Protein AF-A0AAV6CSC5-F1 (afdb_monomer_lite)

Secondary structure (DSSP, 8-state):
-----------------TTSS--TTTTS-SSSPPPTT-EEEE---TT-SSEEEESSHHHHHHHHHHHHTT--HHHHGGGEEEEEPTT-EEEEP---TTSSEEEEEE-SSTTTT-EEEEEGGGEE-

Sequence (125 aa):
MHWLVLLALLIVPMPARAEDAPPRYAQAAVDGRASAGSTATLVPFGSMTAIIVWRSAVAMDEGFALAKSSASTITVLPLVSCVAESGAKVVIGETGSFDNHYLVTVTTGPHAGCQGVVPIPNVRP

Structure (mmCIF, N/CA/C/O backbone):
data_AF-A0AAV6CSC5-F1
#
_entry.id   AF-A0AAV6CSC5-F1
#
loop_
_atom_site.group_PDB
_atom_site.id
_atom_site.type_symbol
_atom_site.label_atom_id
_atom_site.label_alt_id
_atom_site.label_comp_id
_atom_site.label_asym_id
_atom_site.label_entity_id
_atom_site.label_seq_id
_atom_site.pdbx_PDB_ins_code
_atom_site.Cartn_x
_atom_site.Cartn_y
_atom_site.Cartn_z
_atom_site.occupancy
_atom_site.B_iso_or_equiv
_atom_site.auth_seq_id
_atom_site.auth_comp_id
_atom_site.auth_asym_id
_atom_site.auth_atom_id
_atom_site.pdbx_PDB_model_num
ATOM 1 N N . MET A 1 1 ? -57.824 62.982 -35.215 1.00 38.97 1 MET A N 1
ATOM 2 C CA . MET A 1 1 ? -57.780 61.595 -35.720 1.00 38.97 1 MET A CA 1
ATOM 3 C C . MET A 1 1 ? -56.630 60.893 -35.033 1.00 38.97 1 MET A C 1
ATOM 5 O O . MET A 1 1 ? -55.522 61.333 -35.266 1.00 38.97 1 MET A O 1
ATOM 9 N N . HIS A 1 2 ? -56.947 59.878 -34.216 1.00 43.47 2 HIS A N 1
ATOM 10 C CA . HIS A 1 2 ? -56.188 58.624 -34.035 1.00 43.47 2 HIS A CA 1
ATOM 11 C C . HIS A 1 2 ? -54.768 58.791 -33.440 1.00 43.47 2 HIS A C 1
ATOM 13 O O . HIS A 1 2 ? -54.016 59.658 -33.833 1.00 43.47 2 HIS A O 1
ATOM 19 N N . TRP A 1 3 ? -54.253 58.010 -32.508 1.00 43.16 3 TRP A N 1
ATO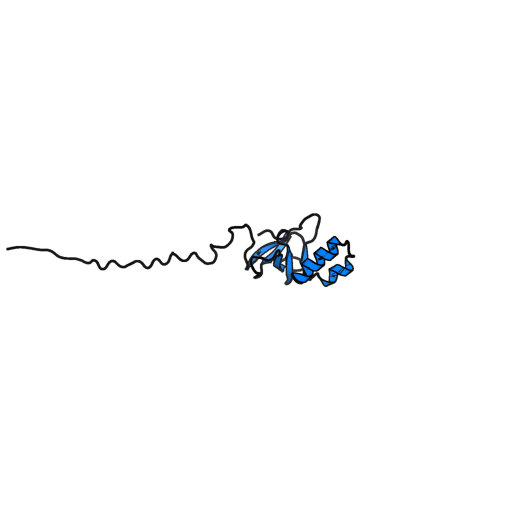M 20 C CA . TRP A 1 3 ? -54.643 56.777 -31.852 1.00 43.16 3 TRP A CA 1
ATOM 21 C C . TRP A 1 3 ? -53.635 56.628 -30.696 1.00 43.16 3 TRP A C 1
ATOM 23 O O . TRP A 1 3 ? -52.519 57.145 -30.763 1.00 43.16 3 TRP A O 1
ATOM 33 N N . LEU A 1 4 ? -54.032 55.889 -29.665 1.00 49.41 4 LEU A N 1
ATOM 34 C CA . LEU A 1 4 ? -53.165 55.098 -28.792 1.00 49.41 4 LEU A CA 1
ATOM 35 C C . LEU A 1 4 ? -51.989 54.453 -29.579 1.00 49.41 4 LEU A C 1
ATOM 37 O O . LEU A 1 4 ? -52.107 54.192 -30.768 1.00 49.41 4 LEU A O 1
ATOM 41 N N . VAL A 1 5 ? -50.842 54.124 -28.996 1.00 52.44 5 VAL A N 1
ATOM 42 C CA . VAL A 1 5 ? -50.673 52.953 -28.126 1.00 52.44 5 VAL A CA 1
ATOM 43 C C . VAL A 1 5 ? -49.245 52.983 -27.572 1.00 52.44 5 VAL A C 1
ATOM 45 O O . VAL A 1 5 ? -48.283 53.266 -28.282 1.00 52.44 5 VAL A O 1
ATOM 48 N N . LEU A 1 6 ? -49.150 52.662 -26.285 1.00 52.72 6 LEU A N 1
ATOM 49 C CA . LEU A 1 6 ? -47.939 52.366 -25.540 1.00 52.72 6 LEU A CA 1
ATOM 50 C C . LEU A 1 6 ? -47.068 51.318 -26.257 1.00 52.72 6 LEU A C 1
ATOM 52 O O . LEU A 1 6 ? -47.553 50.220 -26.516 1.00 52.72 6 LEU A O 1
ATOM 56 N N . LEU A 1 7 ? -45.772 51.577 -26.462 1.00 49.94 7 LEU A N 1
ATOM 57 C CA . LEU A 1 7 ? -44.804 50.482 -26.584 1.00 49.94 7 LEU A CA 1
ATOM 58 C C . LEU A 1 7 ? -44.066 50.327 -25.258 1.00 49.94 7 LEU A C 1
ATOM 60 O O . LEU A 1 7 ? -43.127 51.051 -24.931 1.00 49.94 7 LEU A O 1
ATOM 64 N N . ALA A 1 8 ? -44.590 49.392 -24.475 1.00 50.84 8 ALA A N 1
ATOM 65 C CA . ALA A 1 8 ? -43.996 48.879 -23.264 1.00 50.84 8 ALA A CA 1
ATOM 66 C C . ALA A 1 8 ? -42.730 48.063 -23.574 1.00 50.84 8 ALA A C 1
ATOM 68 O O . ALA A 1 8 ? -42.674 47.321 -24.552 1.00 50.84 8 ALA A O 1
ATOM 69 N N . LEU A 1 9 ? -41.747 48.229 -22.689 1.00 54.78 9 LEU A N 1
ATOM 70 C CA . LEU A 1 9 ? -40.714 47.280 -22.271 1.00 54.78 9 LEU A CA 1
ATOM 71 C C . LEU A 1 9 ? -40.480 46.036 -23.148 1.00 54.78 9 LEU A C 1
ATOM 73 O O . LEU A 1 9 ? -41.174 45.032 -23.017 1.00 54.78 9 LEU A O 1
ATOM 77 N N . LEU A 1 10 ? -39.356 46.035 -23.866 1.00 51.72 10 LEU A N 1
ATOM 78 C CA . LEU A 1 10 ? -38.590 44.818 -24.154 1.00 51.72 10 LEU A CA 1
ATOM 79 C C . LEU A 1 10 ? -37.102 45.069 -23.867 1.00 51.72 10 LEU A C 1
ATOM 81 O O . LEU A 1 10 ? -36.247 44.948 -24.736 1.00 51.72 10 LEU A O 1
ATOM 85 N N . ILE A 1 11 ? -36.786 45.420 -22.618 1.00 55.56 11 ILE A N 1
ATOM 86 C CA . ILE A 1 11 ? -35.479 45.078 -22.046 1.00 55.56 11 ILE A CA 1
ATOM 87 C C . ILE A 1 11 ? -35.684 43.693 -21.442 1.00 55.56 11 ILE A C 1
ATOM 89 O O . ILE A 1 11 ? -36.094 43.561 -20.292 1.00 55.56 11 ILE A O 1
ATOM 93 N N . VAL A 1 12 ? -35.511 42.654 -22.257 1.00 50.59 12 VAL A N 1
ATOM 94 C CA . VAL A 1 12 ? -35.461 41.284 -21.743 1.00 50.59 12 VAL A CA 1
ATOM 95 C C . VAL A 1 12 ? -34.162 41.179 -20.942 1.00 50.59 12 VAL A C 1
ATOM 97 O O . VAL A 1 12 ? -33.093 41.376 -21.527 1.00 50.59 12 VAL A O 1
ATOM 100 N N . PRO A 1 13 ? -34.198 40.902 -19.628 1.00 50.00 13 PRO A N 1
ATOM 101 C CA . PRO A 1 13 ? -32.982 40.569 -18.916 1.00 50.00 13 PRO A CA 1
ATOM 102 C C . PRO A 1 13 ? -32.528 39.218 -19.466 1.00 50.00 13 PRO A C 1
ATOM 104 O O . PRO A 1 13 ? -33.239 38.223 -19.335 1.00 50.00 13 PRO A O 1
ATOM 107 N N . MET A 1 14 ? -31.368 39.177 -20.122 1.00 51.62 14 MET A N 1
ATOM 108 C CA . MET A 1 14 ? -30.688 37.907 -20.354 1.00 51.62 14 MET A CA 1
ATOM 109 C C . MET A 1 14 ? -30.441 37.278 -18.977 1.00 51.62 14 MET A C 1
ATOM 111 O O . MET A 1 14 ? -29.724 37.881 -18.173 1.00 51.62 14 MET A O 1
ATOM 115 N N . PRO A 1 15 ? -31.007 36.101 -18.660 1.00 49.16 15 PRO A N 1
ATOM 116 C CA . PRO A 1 15 ? -30.557 35.379 -17.491 1.00 49.16 15 PRO A CA 1
ATOM 117 C C . PRO A 1 15 ? -29.142 34.898 -17.810 1.00 49.16 15 PRO A C 1
ATOM 119 O O . PRO A 1 15 ? -28.942 34.062 -18.691 1.00 49.16 15 PRO A O 1
ATOM 122 N N . ALA A 1 16 ? -28.148 35.442 -17.109 1.00 52.88 16 ALA A N 1
ATOM 123 C CA . ALA A 1 16 ? -26.876 34.759 -16.970 1.00 52.88 16 ALA A CA 1
ATOM 124 C C . ALA A 1 16 ? -27.195 33.383 -16.369 1.00 52.88 16 ALA A C 1
ATOM 126 O O . ALA A 1 16 ? -27.579 33.291 -15.202 1.00 52.88 16 ALA A O 1
ATOM 127 N N . ARG A 1 17 ? -27.129 32.321 -17.181 1.00 49.22 17 ARG A N 1
ATOM 128 C CA . ARG A 1 17 ? -27.246 30.955 -16.674 1.00 49.22 17 ARG A CA 1
ATOM 129 C C . ARG A 1 17 ? -26.030 30.689 -15.801 1.00 49.22 17 ARG A C 1
ATOM 131 O O . ARG A 1 17 ? -24.946 30.403 -16.290 1.00 49.22 17 ARG A O 1
ATOM 138 N N . ALA A 1 18 ? -26.232 30.795 -14.497 1.00 50.22 18 ALA A N 1
ATOM 139 C CA . ALA A 1 18 ? -25.277 30.428 -13.463 1.00 50.22 18 ALA A CA 1
ATOM 140 C C . ALA A 1 18 ? -25.155 28.893 -13.285 1.00 50.22 18 ALA A C 1
ATOM 142 O O . ALA A 1 18 ? -24.801 28.436 -12.205 1.00 50.22 18 ALA A O 1
ATOM 143 N N . GLU A 1 19 ? -25.451 28.093 -14.319 1.00 48.66 19 GLU A N 1
ATOM 144 C CA . GLU A 1 19 ? -25.654 26.636 -14.211 1.00 48.66 19 GLU A CA 1
ATOM 145 C C . GLU A 1 19 ? -24.961 25.789 -15.299 1.00 48.66 19 GLU A C 1
ATOM 147 O O . GLU A 1 19 ? -25.232 24.600 -15.385 1.00 48.66 19 GLU A O 1
ATOM 152 N N . ASP A 1 20 ? -24.037 26.334 -16.099 1.00 49.97 20 ASP A N 1
ATOM 153 C CA . ASP A 1 20 ? -23.296 25.527 -17.100 1.00 49.97 20 ASP A CA 1
ATOM 154 C C . ASP A 1 20 ? -21.849 25.191 -16.698 1.00 49.97 20 ASP A C 1
ATOM 156 O O . ASP A 1 20 ? -21.064 24.687 -17.501 1.00 49.97 20 ASP A O 1
ATOM 160 N N . ALA A 1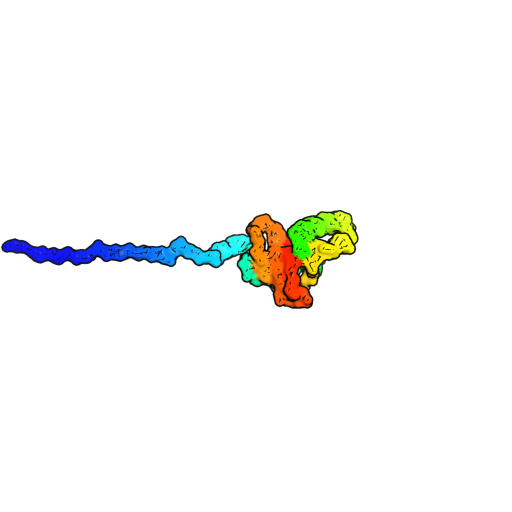 21 ? -21.480 25.416 -15.437 1.00 58.84 21 ALA A N 1
ATOM 161 C CA . ALA A 1 21 ? -20.301 24.774 -14.870 1.00 58.84 21 ALA A CA 1
ATOM 162 C C . ALA A 1 21 ? -20.775 23.615 -13.984 1.00 58.84 21 ALA A C 1
ATOM 164 O O . ALA A 1 21 ? -21.330 23.883 -12.913 1.00 58.84 21 ALA A O 1
ATOM 165 N N . PRO A 1 22 ? -20.577 22.338 -14.377 1.00 46.62 22 PRO A N 1
ATOM 166 C CA . PRO A 1 22 ? -20.811 21.242 -13.452 1.00 46.62 22 PRO A CA 1
ATOM 167 C C . PRO A 1 22 ? -19.971 21.497 -12.193 1.00 46.62 22 PRO A C 1
ATOM 169 O O . PRO A 1 22 ? -18.819 21.941 -12.300 1.00 46.62 22 PRO A O 1
ATOM 172 N N . PRO A 1 23 ? -20.508 21.256 -10.986 1.00 52.25 23 PRO A N 1
ATOM 173 C CA . PRO A 1 23 ? -19.695 21.381 -9.793 1.00 52.25 23 PRO A CA 1
ATOM 174 C C . PRO A 1 23 ? -18.494 20.437 -9.919 1.00 52.25 23 PRO A C 1
ATOM 176 O O . PRO A 1 23 ? -18.649 19.288 -10.325 1.00 52.25 23 PRO A O 1
ATOM 179 N N . ARG A 1 24 ? -17.292 20.902 -9.559 1.00 51.06 24 ARG A N 1
ATOM 180 C CA . ARG A 1 24 ? -16.025 20.151 -9.709 1.00 51.06 24 ARG A CA 1
ATOM 181 C C . ARG A 1 24 ? -16.018 18.752 -9.070 1.00 51.06 24 ARG A C 1
ATOM 183 O O . ARG A 1 24 ? -15.162 17.946 -9.408 1.00 51.06 24 ARG A O 1
ATOM 190 N N . TYR A 1 25 ? -16.961 18.456 -8.177 1.00 51.66 25 TYR A N 1
ATOM 191 C CA . TYR A 1 25 ? -17.140 17.133 -7.575 1.00 51.66 25 TYR A CA 1
ATOM 192 C C . TYR A 1 25 ? -18.015 16.176 -8.408 1.00 51.66 25 TYR A C 1
ATOM 194 O O . TYR A 1 25 ? 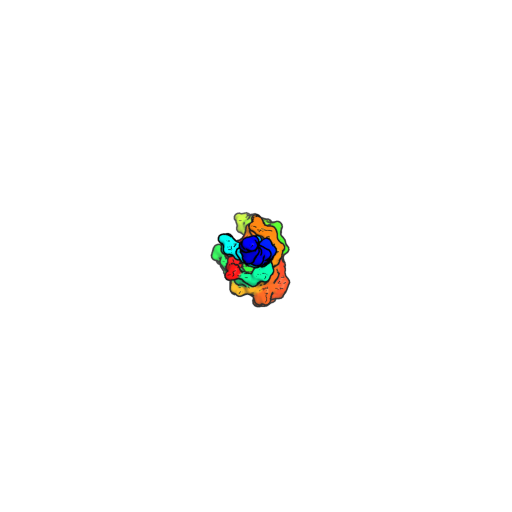-17.954 14.973 -8.195 1.00 51.66 25 TYR A O 1
ATOM 202 N N . ALA A 1 26 ? -18.817 16.667 -9.359 1.00 44.19 26 ALA A N 1
ATOM 203 C CA . ALA A 1 26 ? -19.738 15.856 -10.168 1.00 44.19 26 ALA A CA 1
ATOM 204 C C . ALA A 1 26 ? -19.082 15.189 -11.391 1.00 44.19 26 ALA A C 1
ATOM 206 O O . ALA A 1 26 ? -19.744 14.470 -12.130 1.00 44.19 26 ALA A O 1
ATOM 207 N N . GLN A 1 27 ? -17.780 15.392 -11.598 1.00 47.78 27 GLN A N 1
ATOM 208 C CA . GLN A 1 27 ? -16.981 14.609 -12.550 1.00 47.78 27 GLN A CA 1
ATOM 209 C C . GLN A 1 27 ? -16.210 13.468 -11.863 1.00 47.78 27 GLN A C 1
ATOM 211 O O . GLN A 1 27 ? -15.457 12.747 -12.516 1.00 47.78 27 GLN A O 1
ATOM 216 N N . ALA A 1 28 ? -16.398 13.284 -10.551 1.00 49.78 28 ALA A N 1
ATOM 217 C CA . ALA A 1 28 ? -15.898 12.124 -9.833 1.00 49.78 28 ALA A CA 1
ATOM 218 C C . ALA A 1 28 ? -16.748 10.888 -10.182 1.00 49.78 28 ALA A C 1
ATOM 220 O O . ALA A 1 28 ? -17.970 10.931 -10.087 1.00 49.78 28 ALA A O 1
ATOM 221 N N . ALA A 1 29 ? -16.084 9.781 -10.523 1.00 50.66 29 ALA A N 1
ATOM 222 C CA . ALA A 1 29 ? -16.638 8.423 -10.621 1.00 50.66 29 ALA A CA 1
ATOM 223 C C . ALA A 1 29 ? -17.321 7.979 -11.932 1.00 50.66 29 ALA A C 1
ATOM 225 O O . ALA A 1 29 ? -18.358 7.322 -11.889 1.00 50.66 29 ALA A O 1
ATOM 226 N N . VAL A 1 30 ? -16.694 8.194 -13.095 1.00 46.97 30 VAL A N 1
ATOM 227 C CA . VAL A 1 30 ? -17.125 7.477 -14.318 1.00 46.97 30 VAL A CA 1
ATOM 228 C C . VAL A 1 30 ? -16.567 6.036 -14.393 1.00 46.97 30 VAL A C 1
ATOM 230 O O . VAL A 1 30 ? -17.202 5.186 -15.003 1.00 46.97 30 VAL A O 1
ATOM 233 N N . ASP A 1 31 ? -15.487 5.694 -13.668 1.00 57.16 31 ASP A N 1
ATOM 234 C CA . ASP A 1 31 ? -14.786 4.397 -13.845 1.00 57.16 31 ASP A CA 1
ATOM 235 C C . ASP A 1 31 ? -14.668 3.504 -12.587 1.00 57.16 31 ASP A C 1
ATOM 237 O O . ASP A 1 31 ? -13.857 2.580 -12.544 1.00 57.16 31 ASP A O 1
ATOM 241 N N . GLY A 1 32 ? -15.418 3.769 -11.508 1.00 62.88 32 GLY A N 1
ATOM 242 C CA . GLY A 1 32 ? -15.299 2.994 -10.252 1.00 62.88 32 GLY A CA 1
ATOM 243 C C . GLY A 1 32 ? -13.966 3.183 -9.500 1.00 62.88 32 GLY A C 1
ATOM 244 O O . GLY A 1 32 ? -13.677 2.471 -8.537 1.00 62.88 32 GLY A O 1
ATOM 245 N N . ARG A 1 33 ? -13.154 4.157 -9.929 1.00 75.88 33 ARG A N 1
ATOM 246 C CA . ARG A 1 33 ? -11.910 4.607 -9.286 1.00 75.88 33 ARG A CA 1
ATOM 247 C C . ARG A 1 33 ? -12.227 5.427 -8.030 1.00 75.88 33 ARG A C 1
ATOM 249 O O . ARG A 1 33 ? -13.121 6.273 -8.052 1.00 75.88 33 ARG A O 1
ATOM 256 N N . ALA A 1 34 ? -11.468 5.216 -6.954 1.00 82.12 34 ALA A N 1
ATOM 257 C CA . ALA A 1 34 ? -11.550 6.071 -5.772 1.00 82.12 34 ALA A CA 1
ATOM 258 C C . ALA A 1 34 ? -11.029 7.482 -6.100 1.00 82.12 34 ALA A C 1
ATOM 260 O O . ALA A 1 34 ? -10.090 7.638 -6.884 1.00 82.12 34 ALA A O 1
ATOM 261 N N . SER A 1 35 ? -11.658 8.504 -5.521 1.00 83.00 35 SER A N 1
ATOM 262 C CA . SER A 1 35 ? -11.341 9.909 -5.803 1.00 83.00 35 SER A CA 1
ATOM 263 C C . SER A 1 35 ? -10.299 10.432 -4.818 1.00 83.00 35 SER A C 1
ATOM 265 O O . SER A 1 35 ? -10.312 10.055 -3.650 1.00 83.00 35 SER A O 1
ATOM 267 N N . ALA A 1 36 ? -9.411 11.329 -5.249 1.00 86.62 36 ALA A N 1
ATOM 268 C CA . ALA A 1 36 ? -8.505 11.997 -4.316 1.00 86.62 36 ALA A CA 1
ATOM 269 C C . ALA A 1 36 ? -9.302 12.727 -3.217 1.00 86.62 36 ALA A C 1
ATOM 271 O O . ALA A 1 36 ? -10.349 13.321 -3.478 1.00 86.62 36 ALA A O 1
ATOM 272 N N . GLY A 1 37 ? -8.825 12.637 -1.978 1.00 87.81 37 GLY A N 1
ATOM 273 C CA . GLY A 1 37 ? -9.499 13.146 -0.786 1.00 87.81 37 GLY A CA 1
ATOM 274 C C . GLY A 1 37 ? -10.642 12.268 -0.266 1.00 87.81 37 GLY A C 1
ATOM 275 O O . GLY A 1 37 ? -11.158 12.549 0.815 1.00 87.81 37 GLY A O 1
ATOM 276 N N . SER A 1 38 ? -11.043 11.205 -0.976 1.00 91.31 38 SER A N 1
ATOM 277 C CA . SER A 1 38 ? -12.084 10.295 -0.490 1.00 91.31 38 SER A CA 1
ATOM 278 C C . SER A 1 38 ? -11.532 9.287 0.517 1.00 91.31 38 SER A C 1
ATOM 280 O O . SER A 1 38 ? -10.355 8.924 0.495 1.00 91.31 38 SER A O 1
ATOM 282 N N . THR A 1 39 ? -12.406 8.788 1.386 1.00 94.56 39 THR A N 1
ATOM 283 C CA . THR A 1 39 ? -12.109 7.610 2.209 1.00 94.56 39 THR A CA 1
ATOM 284 C C . THR A 1 39 ? -12.306 6.348 1.373 1.00 94.56 39 THR A C 1
ATOM 286 O O . THR A 1 39 ? -13.154 6.328 0.485 1.00 94.56 39 THR A O 1
ATOM 289 N N . ALA A 1 40 ? -11.539 5.301 1.659 1.00 94.94 40 ALA A N 1
ATOM 290 C CA . ALA A 1 40 ? -11.723 3.971 1.096 1.00 94.94 40 ALA A CA 1
ATOM 291 C C . ALA A 1 40 ? -11.365 2.891 2.129 1.00 94.94 40 ALA A C 1
ATOM 293 O O . ALA A 1 40 ? -10.857 3.175 3.218 1.00 94.94 40 ALA A O 1
ATOM 294 N N . THR A 1 41 ? -11.635 1.635 1.788 1.00 95.81 41 THR A N 1
ATOM 295 C CA . THR A 1 41 ? -11.302 0.460 2.597 1.00 95.81 41 THR A CA 1
ATOM 296 C C . THR A 1 41 ? -10.229 -0.364 1.902 1.00 95.81 41 THR A C 1
ATOM 298 O O . THR A 1 41 ? -10.360 -0.690 0.720 1.00 95.81 41 THR A O 1
ATOM 301 N N . LEU A 1 42 ? -9.185 -0.734 2.643 1.00 94.56 42 LEU A N 1
ATOM 302 C CA . LEU A 1 42 ? -8.181 -1.673 2.170 1.00 94.56 42 LEU A CA 1
ATOM 303 C C . LEU A 1 42 ? -8.721 -3.097 2.230 1.00 94.56 42 LEU A C 1
ATOM 305 O O . LEU A 1 42 ? -9.221 -3.552 3.259 1.00 94.56 42 LEU A O 1
ATOM 309 N N . VAL A 1 43 ? -8.580 -3.812 1.123 1.00 94.00 43 VAL A N 1
ATOM 310 C CA . VAL A 1 43 ? -8.894 -5.234 1.015 1.00 94.00 43 VAL A CA 1
ATOM 311 C C . VAL A 1 43 ? -7.676 -5.992 0.491 1.00 94.00 43 VAL A C 1
ATOM 313 O O . VAL A 1 43 ? -6.900 -5.445 -0.302 1.00 94.00 43 VAL A O 1
ATOM 316 N N . PRO A 1 44 ? -7.468 -7.246 0.911 1.00 90.25 44 PRO A N 1
ATOM 317 C CA . PRO A 1 44 ? -6.425 -8.071 0.334 1.00 90.25 44 PRO A CA 1
ATOM 318 C C . PRO A 1 44 ? -6.693 -8.359 -1.146 1.00 90.25 44 PRO A C 1
ATOM 320 O O . PRO A 1 44 ? -7.836 -8.363 -1.609 1.00 90.25 44 PRO A O 1
ATOM 323 N N . PHE A 1 45 ? -5.618 -8.613 -1.885 1.00 81.75 45 PHE A 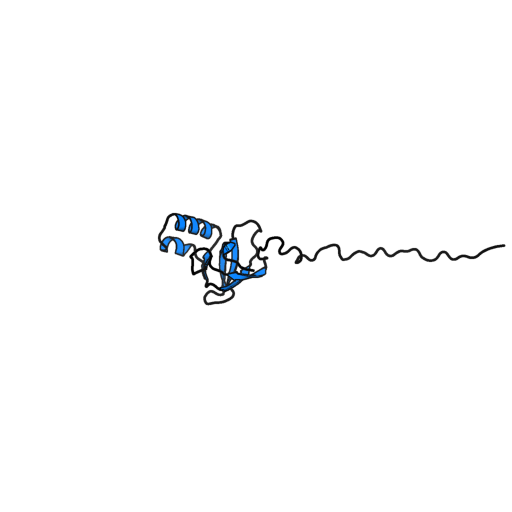N 1
ATOM 324 C CA . PHE A 1 45 ? -5.664 -9.011 -3.287 1.00 81.75 45 PHE A CA 1
ATOM 325 C C . PHE A 1 45 ? -4.986 -10.375 -3.463 1.00 81.75 45 PHE A C 1
ATOM 327 O O . PHE A 1 45 ? -3.975 -10.667 -2.820 1.00 81.75 45 PHE A O 1
ATOM 334 N N . GLY A 1 46 ? -5.545 -11.214 -4.339 1.00 76.94 46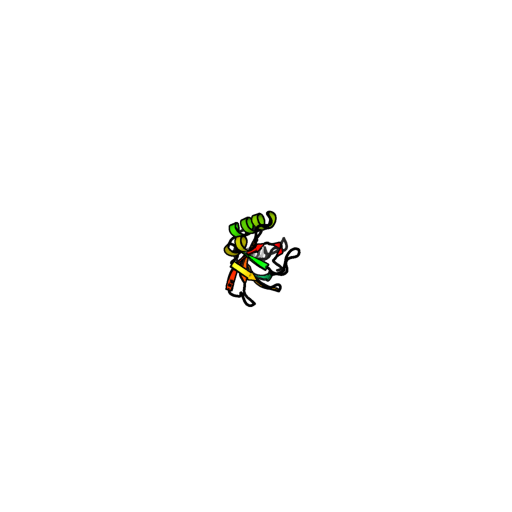 GLY A N 1
ATOM 335 C CA . GLY A 1 46 ? -5.068 -12.580 -4.553 1.00 76.94 46 GLY A CA 1
ATOM 336 C C . GLY A 1 46 ? -5.250 -13.454 -3.309 1.00 76.94 46 GLY A C 1
ATOM 337 O O . GLY A 1 46 ? -6.289 -13.406 -2.657 1.00 76.94 46 GLY A O 1
ATOM 338 N N . SER A 1 47 ? -4.234 -14.254 -2.982 1.00 73.75 47 SER A N 1
ATOM 339 C CA . SER A 1 47 ? -4.207 -15.123 -1.797 1.00 73.75 47 SER A CA 1
ATOM 340 C C . SER A 1 47 ? -3.566 -14.468 -0.566 1.00 73.75 47 SER A C 1
ATOM 342 O O . SER A 1 47 ? -3.301 -15.151 0.422 1.00 73.75 47 SER A O 1
ATOM 344 N N . MET A 1 48 ? -3.247 -13.171 -0.627 1.00 72.44 48 MET A N 1
ATOM 345 C CA . MET A 1 48 ? -2.646 -12.461 0.501 1.00 72.44 48 MET A CA 1
ATOM 346 C C . MET A 1 48 ? -3.689 -12.231 1.597 1.00 72.44 48 MET A C 1
ATOM 348 O O . MET A 1 48 ? -4.855 -11.982 1.308 1.00 72.44 48 MET A O 1
ATOM 352 N N . THR A 1 49 ? -3.269 -12.282 2.861 1.00 75.44 49 THR A N 1
ATOM 353 C CA . THR A 1 49 ? -4.127 -11.983 4.025 1.00 75.44 49 THR A CA 1
ATOM 354 C C . THR A 1 49 ? -3.874 -10.596 4.614 1.00 75.44 49 THR A C 1
ATOM 356 O O . THR A 1 49 ? -4.669 -10.115 5.417 1.00 75.44 49 THR A O 1
ATOM 359 N N . ALA A 1 50 ? -2.792 -9.937 4.195 1.00 80.69 50 ALA A N 1
ATOM 360 C CA . ALA A 1 50 ? -2.389 -8.616 4.654 1.00 80.69 50 ALA A CA 1
ATOM 361 C C . ALA A 1 50 ? -2.164 -7.669 3.468 1.00 80.69 50 ALA A C 1
ATOM 363 O O . ALA A 1 50 ? -1.861 -8.117 2.358 1.00 80.69 50 ALA A O 1
ATOM 364 N N . ILE A 1 51 ? -2.306 -6.362 3.700 1.00 93.62 51 ILE A N 1
ATOM 365 C CA . ILE A 1 51 ? -2.091 -5.334 2.679 1.00 93.62 51 ILE A CA 1
ATOM 366 C C . ILE A 1 51 ? -0.747 -4.661 2.924 1.00 93.62 51 ILE A C 1
ATOM 368 O O . ILE A 1 51 ? -0.519 -4.056 3.968 1.00 93.62 51 ILE A O 1
ATOM 372 N N . ILE A 1 52 ? 0.146 -4.743 1.943 1.00 94.56 52 ILE A N 1
ATOM 373 C CA . ILE A 1 52 ? 1.421 -4.031 1.990 1.00 94.56 52 ILE A CA 1
ATOM 374 C C . ILE A 1 52 ? 1.178 -2.588 1.551 1.00 94.56 52 ILE A C 1
ATOM 376 O O . ILE A 1 52 ? 0.750 -2.346 0.423 1.00 94.56 52 ILE A O 1
ATOM 380 N N . VAL A 1 53 ? 1.472 -1.639 2.440 1.00 96.06 53 VAL A N 1
ATOM 381 C CA . VAL A 1 53 ? 1.601 -0.223 2.092 1.00 96.06 53 VAL A CA 1
ATOM 382 C C . VAL A 1 53 ? 3.070 0.016 1.770 1.00 96.06 53 VAL A C 1
ATOM 384 O O . VAL A 1 53 ? 3.932 -0.010 2.652 1.00 96.06 53 VAL A O 1
ATOM 387 N N . TRP A 1 54 ? 3.376 0.198 0.493 1.00 96.12 54 TRP A N 1
ATOM 388 C CA . TRP A 1 54 ? 4.739 0.379 0.001 1.00 96.12 54 TRP A CA 1
ATOM 389 C C . TRP A 1 54 ? 5.221 1.800 0.266 1.00 96.12 54 TRP A C 1
ATOM 391 O O . TRP A 1 54 ? 4.431 2.742 0.241 1.00 96.12 54 TRP A O 1
ATOM 401 N N . ARG A 1 55 ? 6.525 1.990 0.483 1.00 96.56 55 ARG A N 1
ATOM 402 C CA . ARG A 1 55 ? 7.090 3.333 0.717 1.00 96.56 55 ARG A CA 1
ATOM 403 C C . ARG A 1 55 ? 6.891 4.279 -0.465 1.00 96.56 55 ARG A C 1
ATOM 405 O O . ARG A 1 55 ? 6.760 5.481 -0.264 1.00 96.56 55 ARG A O 1
ATOM 412 N N . SER A 1 56 ? 6.904 3.746 -1.683 1.00 94.00 56 SER A N 1
ATOM 413 C CA . SER A 1 56 ? 6.762 4.500 -2.929 1.00 94.00 56 SER A CA 1
ATOM 414 C C . SER A 1 56 ? 6.326 3.583 -4.073 1.00 94.00 56 SER A C 1
ATOM 416 O O . SER A 1 56 ? 6.377 2.359 -3.946 1.00 94.00 56 SER A O 1
ATOM 418 N N . ALA A 1 57 ? 5.942 4.174 -5.207 1.00 91.94 57 ALA A N 1
ATOM 419 C CA . ALA A 1 57 ? 5.646 3.438 -6.438 1.00 91.94 57 ALA A CA 1
ATOM 420 C C . ALA A 1 57 ? 6.836 2.582 -6.907 1.00 91.94 57 ALA A C 1
ATOM 422 O O . ALA A 1 57 ? 6.669 1.410 -7.221 1.00 91.94 57 ALA A O 1
ATOM 423 N N . VAL A 1 58 ? 8.053 3.135 -6.847 1.00 93.31 58 VAL A N 1
ATOM 424 C CA . VAL A 1 58 ? 9.287 2.412 -7.200 1.00 93.31 58 VAL A CA 1
ATOM 425 C C . VAL A 1 58 ? 9.498 1.204 -6.283 1.00 93.31 58 VAL A C 1
ATOM 427 O O . VAL A 1 58 ? 9.796 0.113 -6.757 1.00 93.31 58 VAL A O 1
ATOM 430 N N . ALA A 1 59 ? 9.286 1.380 -4.975 1.00 94.94 59 ALA A N 1
ATOM 431 C CA . ALA A 1 59 ? 9.412 0.301 -3.999 1.00 94.94 59 ALA A CA 1
ATOM 432 C C . ALA A 1 59 ? 8.356 -0.801 -4.207 1.00 94.94 59 ALA A C 1
ATOM 434 O O . ALA A 1 59 ? 8.635 -1.974 -3.971 1.00 94.94 59 ALA A O 1
ATOM 435 N N . MET A 1 60 ? 7.155 -0.437 -4.666 1.00 93.06 60 MET A N 1
ATOM 436 C CA . MET A 1 60 ? 6.112 -1.390 -5.047 1.00 93.06 60 MET A CA 1
ATOM 437 C C . MET A 1 60 ? 6.530 -2.225 -6.261 1.00 93.06 60 MET A C 1
ATOM 439 O O . MET A 1 60 ? 6.437 -3.452 -6.216 1.00 93.06 60 MET A O 1
ATOM 443 N N . ASP A 1 61 ? 7.019 -1.584 -7.323 1.00 92.38 61 ASP A N 1
ATOM 444 C CA . ASP A 1 61 ? 7.450 -2.278 -8.541 1.00 92.38 61 ASP A CA 1
ATOM 445 C C . ASP A 1 61 ? 8.644 -3.205 -8.271 1.00 92.38 61 ASP A C 1
ATOM 447 O O . ASP A 1 61 ? 8.647 -4.366 -8.692 1.00 92.38 61 ASP A O 1
ATOM 451 N N . GLU A 1 62 ? 9.630 -2.733 -7.501 1.00 94.06 62 GLU A N 1
ATOM 452 C CA . GLU A 1 62 ? 10.758 -3.546 -7.038 1.00 94.06 62 GLU A CA 1
ATOM 453 C C . GLU A 1 62 ? 10.279 -4.719 -6.174 1.00 94.06 62 GLU A C 1
ATOM 455 O O . GLU A 1 62 ? 10.687 -5.864 -6.383 1.00 94.06 62 GLU A O 1
ATOM 460 N N . GLY A 1 63 ? 9.348 -4.465 -5.253 1.00 92.06 63 GLY A N 1
ATOM 461 C CA . GLY A 1 63 ? 8.745 -5.486 -4.406 1.00 92.06 63 GLY A CA 1
ATOM 462 C C . GLY A 1 63 ? 8.045 -6.582 -5.205 1.00 92.06 63 GLY A C 1
ATOM 463 O O . GLY A 1 63 ? 8.208 -7.766 -4.905 1.00 92.06 63 GLY A O 1
ATOM 464 N N . PHE A 1 64 ? 7.319 -6.223 -6.265 1.00 89.94 64 PHE A N 1
ATOM 465 C CA . PHE A 1 64 ? 6.705 -7.199 -7.165 1.00 89.94 64 PHE A CA 1
ATOM 466 C C . PHE A 1 64 ? 7.731 -7.979 -7.989 1.00 89.94 64 PHE A C 1
ATOM 468 O O . PHE A 1 64 ? 7.563 -9.187 -8.176 1.00 89.94 64 PHE A O 1
ATOM 475 N N . ALA A 1 65 ? 8.805 -7.335 -8.450 1.00 92.38 65 ALA A N 1
ATOM 476 C CA . ALA A 1 65 ? 9.894 -8.022 -9.142 1.00 92.38 65 ALA A CA 1
ATOM 477 C C . ALA A 1 65 ? 10.581 -9.056 -8.231 1.00 92.38 65 ALA A C 1
ATOM 479 O O . ALA A 1 65 ? 10.817 -10.190 -8.655 1.00 92.38 65 ALA A O 1
ATOM 480 N N . LEU A 1 66 ? 10.824 -8.698 -6.966 1.00 91.88 66 LEU A N 1
ATOM 481 C CA . LEU A 1 66 ? 11.371 -9.587 -5.937 1.00 91.88 66 LEU A CA 1
ATOM 482 C C . LEU A 1 66 ? 10.419 -10.741 -5.597 1.00 91.88 66 LEU A C 1
ATOM 484 O O . LEU A 1 66 ? 10.846 -11.890 -5.496 1.00 91.88 66 LEU A O 1
ATOM 488 N N . ALA A 1 67 ? 9.119 -10.469 -5.468 1.00 86.31 67 ALA A N 1
ATOM 489 C CA . ALA A 1 67 ? 8.126 -11.515 -5.238 1.00 86.31 67 ALA A CA 1
ATOM 490 C C . ALA A 1 67 ? 8.095 -12.524 -6.400 1.00 86.31 67 ALA A C 1
ATOM 492 O O . ALA A 1 67 ? 8.060 -13.735 -6.179 1.00 86.31 67 ALA A O 1
ATOM 493 N N . LYS A 1 68 ? 8.181 -12.042 -7.646 1.00 87.81 68 LYS A N 1
ATOM 494 C CA . LYS A 1 68 ? 8.199 -12.887 -8.848 1.00 87.81 68 LYS A CA 1
ATOM 495 C C . LYS A 1 68 ? 9.450 -13.764 -8.942 1.00 87.81 68 LYS A C 1
ATOM 497 O O . LYS A 1 68 ? 9.371 -14.869 -9.473 1.00 87.81 68 LYS A O 1
ATOM 502 N N . SER A 1 69 ? 10.586 -13.304 -8.419 1.00 92.31 69 SER A N 1
ATOM 503 C CA . SER A 1 69 ? 11.825 -14.087 -8.361 1.00 92.31 69 SER A CA 1
ATOM 504 C C . SER A 1 69 ? 11.916 -15.011 -7.143 1.00 92.31 69 SER A C 1
ATOM 506 O O . SER A 1 69 ? 12.937 -15.672 -6.965 1.00 92.31 69 SER A O 1
ATOM 508 N N . SER A 1 70 ? 10.860 -15.101 -6.321 1.00 88.94 70 SER A N 1
ATOM 509 C CA . SER A 1 70 ? 10.868 -15.848 -5.053 1.00 88.94 70 SER A CA 1
ATOM 510 C C . SER A 1 70 ? 11.983 -15.393 -4.101 1.00 88.94 70 SER A C 1
ATOM 512 O O . SER A 1 70 ? 12.549 -16.198 -3.360 1.00 88.94 70 SER A O 1
ATOM 514 N N . ALA A 1 71 ? 12.314 -14.097 -4.125 1.00 90.38 71 ALA A N 1
ATOM 515 C CA . ALA A 1 71 ? 13.272 -13.517 -3.198 1.00 90.38 71 ALA A CA 1
ATOM 516 C C . ALA A 1 71 ? 12.788 -13.666 -1.749 1.00 90.38 71 ALA A C 1
ATOM 518 O O . ALA A 1 71 ? 11.592 -13.669 -1.453 1.00 90.38 71 ALA A O 1
ATOM 519 N N . SER A 1 72 ? 13.740 -13.765 -0.824 1.00 89.88 72 SER A N 1
ATOM 520 C CA . SER A 1 72 ? 13.416 -13.870 0.596 1.00 89.88 72 SER A CA 1
ATOM 521 C C . SER A 1 72 ? 12.733 -12.604 1.121 1.00 89.88 72 SER A C 1
ATOM 523 O O . SER A 1 72 ? 13.061 -11.489 0.713 1.00 89.88 72 SER A O 1
ATOM 525 N N . THR A 1 73 ? 11.845 -12.762 2.103 1.00 85.19 73 THR A N 1
ATOM 526 C CA . THR A 1 73 ? 11.094 -11.652 2.712 1.00 85.19 73 THR A CA 1
ATOM 527 C C . THR A 1 73 ? 11.995 -10.535 3.243 1.00 85.19 73 THR A C 1
ATOM 529 O O . THR A 1 73 ? 11.617 -9.368 3.175 1.00 85.19 73 THR A O 1
ATOM 532 N N . ILE A 1 74 ? 13.205 -10.857 3.724 1.00 89.88 74 ILE A N 1
ATOM 533 C CA . ILE A 1 74 ? 14.138 -9.856 4.269 1.00 89.88 74 ILE A CA 1
ATOM 534 C C . ILE A 1 74 ? 14.562 -8.816 3.225 1.00 89.88 74 ILE A C 1
ATOM 536 O O . ILE A 1 74 ? 14.856 -7.680 3.579 1.00 89.88 74 ILE A O 1
ATOM 540 N N . THR A 1 75 ? 14.534 -9.182 1.941 1.00 91.88 75 THR A N 1
ATOM 541 C CA . THR A 1 75 ? 14.842 -8.289 0.820 1.00 91.88 75 THR A CA 1
ATOM 542 C C . THR A 1 75 ? 13.691 -7.322 0.532 1.00 91.88 75 THR A C 1
ATOM 544 O O . THR A 1 75 ? 13.925 -6.221 0.052 1.00 91.88 75 THR A O 1
ATOM 547 N N . VAL A 1 76 ? 12.453 -7.699 0.865 1.00 89.25 76 VAL A N 1
ATOM 548 C CA . VAL A 1 76 ? 11.251 -6.881 0.631 1.00 89.25 76 VAL A CA 1
ATOM 549 C C . VAL A 1 76 ? 10.993 -5.907 1.783 1.00 89.25 76 VAL A C 1
ATOM 551 O O . VAL A 1 76 ? 10.484 -4.815 1.555 1.00 89.25 76 VAL A O 1
ATOM 554 N N . LEU A 1 77 ? 11.367 -6.258 3.021 1.00 91.69 77 LEU A N 1
ATOM 555 C CA . LEU A 1 77 ? 11.097 -5.440 4.215 1.00 91.69 77 LEU A CA 1
ATOM 556 C C . LEU A 1 77 ? 11.502 -3.956 4.092 1.00 91.69 77 LEU A C 1
ATOM 558 O O . LEU A 1 77 ? 10.703 -3.106 4.492 1.00 91.69 77 LEU A O 1
ATOM 562 N N . PRO A 1 78 ? 12.670 -3.593 3.522 1.00 95.50 78 PRO A N 1
ATOM 563 C CA . PRO A 1 78 ? 13.050 -2.189 3.364 1.00 95.50 78 PRO A CA 1
ATOM 564 C C . PRO A 1 78 ? 12.103 -1.386 2.462 1.00 95.50 78 PRO A C 1
ATOM 566 O O . PRO A 1 78 ? 12.025 -0.169 2.601 1.00 95.50 78 PRO A O 1
ATOM 569 N N . LEU A 1 79 ? 11.354 -2.046 1.576 1.00 96.19 79 LEU A N 1
ATOM 570 C CA . LEU A 1 79 ? 10.435 -1.433 0.609 1.00 96.19 79 LEU A CA 1
ATOM 571 C C . LEU A 1 79 ? 9.061 -1.110 1.216 1.00 96.19 79 LEU A C 1
ATOM 573 O O . LEU A 1 79 ? 8.276 -0.349 0.643 1.00 96.19 79 LEU A O 1
ATOM 577 N N . VAL A 1 80 ? 8.767 -1.673 2.388 1.00 96.19 80 VAL A N 1
ATOM 578 C CA . VAL A 1 80 ? 7.469 -1.574 3.058 1.00 96.19 80 VAL A CA 1
ATOM 579 C C . VAL A 1 80 ? 7.450 -0.384 4.016 1.00 96.19 80 VAL A C 1
ATOM 581 O O . VAL A 1 80 ? 8.376 -0.183 4.806 1.00 96.19 80 VAL A O 1
ATOM 584 N N . SER A 1 81 ? 6.385 0.415 3.940 1.00 97.50 81 SER A N 1
ATOM 585 C CA . SER A 1 81 ? 6.080 1.473 4.908 1.00 97.50 81 SER A CA 1
ATOM 586 C C . SER A 1 81 ? 5.414 0.868 6.143 1.00 97.50 81 SER A C 1
ATOM 588 O O . SER A 1 81 ? 5.916 0.991 7.259 1.00 97.50 81 SER A O 1
ATOM 590 N N . CYS A 1 82 ? 4.332 0.119 5.928 1.00 96.62 82 CYS A N 1
ATOM 591 C CA . CYS A 1 82 ? 3.683 -0.705 6.940 1.00 96.62 82 CYS A CA 1
ATOM 592 C C . CYS A 1 82 ? 2.899 -1.850 6.288 1.00 96.62 82 CYS A C 1
ATOM 594 O O . CYS A 1 82 ? 2.687 -1.882 5.073 1.00 96.62 82 CYS A O 1
ATOM 596 N N . VAL A 1 83 ? 2.436 -2.781 7.118 1.00 94.56 83 VAL A N 1
ATOM 597 C CA . VAL A 1 83 ? 1.518 -3.845 6.715 1.00 94.56 83 VAL A CA 1
ATOM 598 C C . VAL A 1 83 ? 0.169 -3.554 7.361 1.00 94.56 83 VAL A C 1
ATOM 600 O O . VAL A 1 83 ? 0.012 -3.707 8.565 1.00 94.56 83 VAL A O 1
ATOM 603 N N . ALA A 1 84 ? -0.789 -3.074 6.576 1.00 94.38 84 ALA A N 1
ATOM 604 C CA . ALA A 1 84 ? -2.123 -2.749 7.055 1.00 94.38 84 ALA A CA 1
ATOM 605 C C . ALA A 1 84 ? -3.017 -3.996 7.107 1.00 94.38 84 ALA A C 1
ATOM 607 O O . ALA A 1 84 ? -2.897 -4.918 6.292 1.00 94.38 84 ALA A O 1
ATOM 608 N N . GLU A 1 85 ? -3.947 -4.000 8.058 1.00 91.88 85 GLU A N 1
ATOM 609 C CA . GLU A 1 85 ? -4.937 -5.064 8.178 1.00 91.88 85 GLU A CA 1
ATOM 610 C C . GLU A 1 85 ? -6.031 -4.956 7.113 1.00 91.88 85 GLU A C 1
ATOM 612 O O . GLU A 1 85 ? -6.376 -3.870 6.634 1.00 91.88 85 GLU A O 1
ATOM 617 N N . SER A 1 86 ? -6.619 -6.103 6.772 1.00 92.62 86 SER A N 1
ATOM 618 C CA . SER A 1 86 ? -7.841 -6.142 5.973 1.00 92.62 86 SER A CA 1
ATOM 619 C C . SER A 1 86 ? -8.947 -5.340 6.654 1.00 92.62 86 SER A C 1
ATOM 621 O O . SER A 1 86 ? -9.208 -5.506 7.842 1.00 92.62 86 SER A O 1
ATOM 623 N N . GLY A 1 87 ? -9.625 -4.484 5.894 1.00 93.69 87 GLY A N 1
ATOM 624 C CA . GLY A 1 87 ? -10.677 -3.610 6.404 1.00 93.69 87 GLY A CA 1
ATOM 625 C C . GLY A 1 87 ? -10.181 -2.272 6.955 1.00 93.69 87 GLY A C 1
ATOM 626 O O . GLY A 1 87 ? -11.016 -1.425 7.282 1.00 93.69 87 GLY A O 1
ATOM 627 N N . ALA A 1 88 ? -8.864 -2.036 7.024 1.00 95.81 88 ALA A N 1
ATOM 628 C CA . ALA A 1 88 ? -8.328 -0.740 7.428 1.00 95.81 88 ALA A CA 1
ATOM 629 C C . ALA A 1 88 ? -8.836 0.374 6.498 1.00 95.81 88 ALA A C 1
ATOM 631 O O . ALA A 1 88 ? -8.823 0.246 5.272 1.00 95.81 88 ALA A O 1
ATOM 632 N N . LYS A 1 89 ? -9.299 1.479 7.083 1.00 97.19 89 LYS A N 1
ATOM 633 C CA . LYS A 1 89 ? -9.709 2.675 6.355 1.00 97.19 89 LYS A CA 1
ATOM 634 C C . LYS A 1 89 ? -8.492 3.497 5.966 1.00 97.19 89 LYS A C 1
ATOM 636 O O . LYS A 1 89 ? -7.508 3.570 6.705 1.00 97.19 89 LYS A O 1
ATOM 641 N N . VAL A 1 90 ? -8.586 4.120 4.801 1.00 97.00 90 VAL A N 1
ATOM 642 C CA . VAL A 1 90 ? -7.576 5.024 4.258 1.00 97.00 90 VAL A CA 1
ATOM 643 C C . VAL A 1 90 ? -8.229 6.281 3.712 1.00 97.00 90 VAL A C 1
ATOM 645 O O . VAL A 1 90 ? -9.373 6.236 3.270 1.00 97.00 90 VAL A O 1
ATOM 648 N N . VAL A 1 91 ? -7.485 7.381 3.695 1.00 96.12 91 VAL A N 1
ATOM 649 C CA . VAL A 1 91 ? -7.772 8.527 2.824 1.00 96.12 91 VAL A CA 1
ATOM 650 C C . VAL A 1 91 ? -6.910 8.394 1.577 1.00 96.12 91 VAL A C 1
ATOM 652 O O . VAL A 1 91 ? -5.705 8.153 1.682 1.00 96.12 91 VAL A O 1
ATOM 655 N N . ILE A 1 92 ? -7.528 8.539 0.408 1.00 93.31 92 ILE A N 1
ATOM 656 C CA . ILE A 1 92 ? -6.844 8.550 -0.882 1.00 93.31 92 ILE A CA 1
ATOM 657 C C . ILE A 1 92 ? -6.173 9.912 -1.063 1.00 93.31 92 ILE A C 1
ATOM 659 O O . ILE A 1 92 ? -6.833 10.949 -1.037 1.00 93.31 92 ILE A O 1
ATOM 663 N N . GLY A 1 93 ? -4.855 9.918 -1.225 1.00 88.06 93 GLY A N 1
ATOM 664 C CA . GLY A 1 93 ? -4.082 11.115 -1.536 1.00 88.06 93 GLY A CA 1
ATOM 665 C C . GLY A 1 93 ? -4.182 11.508 -3.011 1.00 88.06 93 GLY A C 1
ATOM 666 O O . GLY A 1 93 ? -4.653 10.744 -3.856 1.00 88.06 93 GLY A O 1
ATOM 667 N N . GLU A 1 94 ? -3.698 12.704 -3.336 1.00 73.62 94 GLU A N 1
ATOM 668 C CA . GLU A 1 94 ? -3.552 13.139 -4.724 1.00 73.62 94 GLU A CA 1
ATOM 669 C C . GLU A 1 94 ? -2.456 12.313 -5.409 1.00 73.62 94 GLU A C 1
ATOM 671 O O . GLU A 1 94 ? -1.280 12.405 -5.071 1.00 73.62 94 GLU A O 1
ATOM 676 N N . THR A 1 95 ? -2.844 11.477 -6.368 1.00 64.31 95 THR A N 1
ATOM 677 C CA . THR A 1 95 ? -1.923 10.821 -7.306 1.00 64.31 95 THR A CA 1
ATOM 678 C C . THR A 1 95 ? -2.511 10.900 -8.704 1.00 64.31 95 THR A C 1
ATOM 680 O O . THR A 1 95 ? -3.733 10.884 -8.868 1.00 64.31 95 THR A O 1
ATOM 683 N N . GLY A 1 96 ? -1.641 11.059 -9.705 1.00 53.09 96 GLY A N 1
ATOM 684 C CA . GLY A 1 96 ? -2.044 11.213 -11.098 1.00 53.09 96 GLY A CA 1
ATOM 685 C C . GLY A 1 96 ? -2.908 10.037 -11.539 1.00 53.09 96 GLY A C 1
ATOM 686 O O . GLY A 1 96 ? -2.597 8.886 -11.242 1.00 53.09 96 GLY A O 1
ATOM 687 N N . SER A 1 97 ? -3.996 10.326 -12.251 1.00 49.28 97 SER A N 1
ATOM 688 C CA . SER A 1 97 ? -5.048 9.378 -12.651 1.00 49.28 97 SER A CA 1
ATOM 689 C C . SER A 1 97 ? -4.597 8.194 -13.531 1.00 49.28 97 SER A C 1
ATOM 691 O O . SER A 1 97 ? -5.442 7.493 -14.080 1.00 49.28 97 SER A O 1
ATOM 693 N N . PHE A 1 98 ? -3.294 7.946 -13.667 1.00 53.50 98 PHE A N 1
ATOM 694 C CA . PHE A 1 98 ? -2.699 7.016 -14.624 1.00 53.50 98 PHE A CA 1
ATOM 695 C C . PHE A 1 98 ? -1.725 6.002 -14.017 1.00 53.50 98 PHE A C 1
ATOM 697 O O . PHE A 1 98 ? -1.310 5.088 -14.725 1.00 53.50 98 PHE A O 1
ATOM 704 N N . ASP A 1 99 ? -1.416 6.080 -12.720 1.00 67.81 99 ASP A N 1
ATOM 705 C CA . ASP A 1 99 ? -0.536 5.098 -12.090 1.00 67.81 99 ASP A CA 1
ATOM 706 C C . ASP A 1 99 ? -1.326 3.898 -11.534 1.00 67.81 99 ASP A C 1
ATOM 708 O O . ASP A 1 99 ? -2.448 4.039 -11.036 1.00 67.81 99 ASP A O 1
ATOM 712 N N . ASN A 1 100 ? -0.747 2.691 -11.605 1.00 81.25 100 ASN A N 1
ATOM 713 C CA . ASN A 1 100 ? -1.349 1.418 -11.157 1.00 81.25 100 ASN A CA 1
ATOM 714 C C . ASN A 1 100 ? -1.513 1.296 -9.621 1.00 81.25 100 ASN A C 1
ATOM 716 O O . ASN A 1 100 ? -1.666 0.197 -9.079 1.00 81.25 100 ASN A O 1
ATOM 720 N N . HIS A 1 101 ? -1.485 2.417 -8.903 1.00 89.44 101 HIS A N 1
ATOM 721 C CA . HIS A 1 101 ? -1.538 2.498 -7.451 1.00 89.44 101 HIS A CA 1
ATOM 722 C C . HIS A 1 101 ? -2.320 3.732 -6.975 1.00 89.44 101 HIS A C 1
ATOM 724 O O . HIS A 1 101 ? -2.665 4.618 -7.757 1.00 89.44 101 HIS A O 1
ATOM 730 N N . TYR A 1 102 ? -2.595 3.776 -5.674 1.00 91.94 102 TYR A N 1
ATOM 731 C CA . TYR A 1 102 ? -3.061 4.959 -4.956 1.00 91.94 102 TYR A CA 1
ATOM 732 C C . TYR A 1 102 ? -2.032 5.344 -3.903 1.00 91.94 102 TYR A C 1
ATOM 734 O O . TYR A 1 102 ? -1.525 4.462 -3.207 1.00 91.94 102 TYR A O 1
ATOM 742 N N . LEU A 1 103 ? -1.778 6.642 -3.734 1.00 93.56 103 LEU A N 1
ATOM 743 C CA . LEU A 1 103 ? -1.215 7.150 -2.485 1.00 93.56 103 LEU A CA 1
ATOM 744 C C . LEU A 1 103 ? -2.302 7.107 -1.412 1.00 93.56 103 LEU A C 1
ATOM 746 O O . LEU A 1 103 ? -3.430 7.542 -1.646 1.00 93.56 103 LEU A O 1
ATOM 750 N N . VAL A 1 104 ? -1.975 6.576 -0.242 1.00 95.06 104 VAL A N 1
ATOM 751 C CA . VAL A 1 104 ? -2.920 6.404 0.857 1.00 95.06 104 VAL A CA 1
ATOM 752 C C . VAL A 1 104 ? -2.311 6.814 2.185 1.00 95.06 104 VAL A C 1
ATOM 754 O O . VAL A 1 104 ? -1.123 6.607 2.438 1.00 95.06 104 VAL A O 1
ATOM 757 N N . THR A 1 105 ? -3.171 7.324 3.058 1.00 97.38 105 THR A N 1
ATOM 758 C CA . THR A 1 105 ? -2.896 7.471 4.488 1.00 97.38 105 THR A CA 1
ATOM 759 C C . THR A 1 105 ? -3.845 6.562 5.247 1.00 97.38 105 THR A C 1
ATOM 761 O O . THR A 1 105 ? -5.060 6.732 5.152 1.00 97.38 105 THR A O 1
ATOM 764 N N . VAL A 1 106 ? -3.315 5.604 6.006 1.00 97.38 106 VAL A N 1
ATOM 765 C CA . VAL A 1 106 ? -4.109 4.718 6.867 1.00 97.38 106 VAL A CA 1
ATOM 766 C C . VAL A 1 106 ? -4.700 5.530 8.013 1.00 97.38 106 VAL A C 1
ATOM 768 O O . VAL A 1 106 ? -3.981 6.234 8.717 1.00 97.38 106 VAL A O 1
ATOM 771 N N . THR A 1 107 ? -6.010 5.433 8.220 1.00 97.88 107 THR A N 1
ATOM 772 C CA . THR A 1 107 ? -6.735 6.212 9.235 1.00 97.88 107 THR A CA 1
ATOM 773 C C . THR A 1 107 ? -7.273 5.375 10.388 1.00 97.88 107 THR A C 1
ATOM 775 O O . THR A 1 107 ? -7.641 5.936 11.416 1.00 97.88 107 THR A O 1
ATOM 778 N N . THR A 1 108 ? -7.288 4.043 10.274 1.00 95.81 108 THR A N 1
ATOM 779 C CA . THR A 1 108 ? -7.768 3.147 11.341 1.00 95.81 108 THR A CA 1
ATOM 780 C C . THR A 1 108 ? -6.865 1.933 11.531 1.00 95.81 108 THR A C 1
ATOM 782 O O . THR A 1 108 ? -6.313 1.418 10.560 1.00 95.81 108 THR A O 1
ATOM 785 N N . GLY A 1 109 ? -6.823 1.408 12.757 1.00 90.00 109 GLY A N 1
ATOM 786 C CA . GLY A 1 109 ? -6.068 0.207 13.121 1.00 90.00 109 GLY A CA 1
ATOM 787 C C . GLY A 1 109 ? -4.683 0.516 13.705 1.00 90.00 109 GLY A C 1
ATOM 788 O O . GLY A 1 109 ? -4.341 1.686 13.890 1.00 90.00 109 GLY A O 1
ATOM 789 N N . PRO A 1 110 ? -3.869 -0.517 13.987 1.00 92.50 110 PRO A N 1
ATOM 790 C CA . PRO A 1 110 ? -2.567 -0.367 14.653 1.00 92.50 110 PRO A CA 1
ATOM 791 C C . PRO A 1 110 ? -1.551 0.484 13.880 1.00 92.50 110 PRO A C 1
ATOM 793 O O . PRO A 1 110 ? -0.604 1.006 14.459 1.00 92.50 110 PRO A O 1
ATOM 796 N N . HIS A 1 111 ? -1.758 0.629 12.571 1.00 95.44 111 HIS A N 1
ATOM 797 C CA . HIS A 1 111 ? -0.883 1.369 11.664 1.00 95.44 111 HIS A CA 1
ATOM 798 C C . HIS A 1 111 ? -1.499 2.693 11.186 1.00 95.44 111 HIS A C 1
ATOM 800 O O . HIS A 1 111 ? -1.110 3.207 10.138 1.00 95.44 111 HIS A O 1
ATOM 806 N N . ALA A 1 112 ? -2.464 3.257 11.923 1.00 96.38 112 ALA A N 1
ATOM 807 C CA . ALA A 1 112 ? -2.993 4.586 11.626 1.00 96.38 112 ALA A CA 1
ATOM 808 C C . ALA A 1 112 ? -1.864 5.637 11.578 1.00 96.38 112 ALA A C 1
ATOM 810 O O . ALA A 1 112 ? -0.949 5.630 12.399 1.00 96.38 112 ALA A O 1
ATOM 811 N N . GLY A 1 113 ? -1.919 6.525 10.586 1.00 96.56 113 GLY A N 1
ATOM 8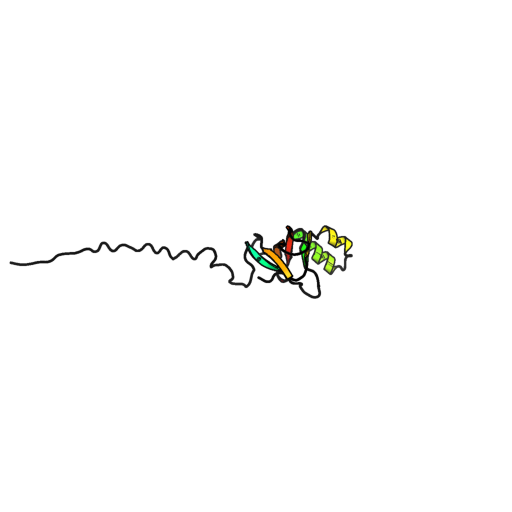12 C CA . GLY A 1 113 ? -0.864 7.488 10.268 1.00 96.56 113 GLY A CA 1
ATOM 813 C C . GLY A 1 113 ? 0.207 6.962 9.308 1.00 96.56 113 GLY A C 1
ATOM 814 O O . GLY A 1 113 ? 0.979 7.762 8.785 1.00 96.56 113 GLY A O 1
ATOM 815 N N . CYS A 1 114 ? 0.243 5.655 9.021 1.00 97.56 114 CYS A N 1
ATOM 816 C CA . CYS A 1 114 ? 1.105 5.110 7.976 1.00 97.56 114 CYS A CA 1
ATOM 817 C C . CYS A 1 114 ? 0.712 5.668 6.606 1.00 97.56 114 CYS A C 1
ATOM 819 O O . CYS A 1 114 ? -0.468 5.693 6.247 1.00 97.56 114 CYS A O 1
ATOM 821 N N . GLN A 1 115 ? 1.715 6.084 5.838 1.00 96.56 115 GLN A N 1
ATOM 822 C CA . GLN A 1 115 ? 1.544 6.626 4.497 1.00 96.56 115 GLN A CA 1
ATOM 823 C C . GLN A 1 115 ? 2.375 5.844 3.494 1.00 96.56 115 GLN A C 1
ATOM 825 O O . GLN A 1 115 ? 3.460 5.349 3.814 1.00 96.56 115 GLN A O 1
ATOM 830 N N . GLY A 1 116 ? 1.872 5.755 2.272 1.00 95.56 116 GLY A N 1
ATOM 831 C CA . GLY A 1 116 ? 2.579 5.115 1.178 1.00 95.56 116 GLY A CA 1
ATOM 832 C C . GLY A 1 116 ? 1.637 4.781 0.041 1.00 95.56 116 GLY A C 1
ATOM 833 O O . GLY A 1 116 ? 0.564 5.369 -0.075 1.00 95.56 116 GLY A O 1
ATOM 834 N N . VAL A 1 117 ? 2.033 3.834 -0.799 1.00 94.31 117 VAL A N 1
ATOM 835 C CA . VAL A 1 117 ? 1.243 3.439 -1.961 1.00 94.31 117 VAL A CA 1
ATOM 836 C C . VAL A 1 117 ? 0.683 2.035 -1.817 1.00 94.31 117 VAL A C 1
ATOM 838 O O . VAL A 1 117 ? 1.307 1.154 -1.224 1.00 94.31 117 VAL A O 1
ATOM 841 N N . VAL A 1 118 ? -0.497 1.821 -2.388 1.00 93.56 118 VAL A N 1
ATOM 842 C CA . VAL A 1 118 ? -1.127 0.503 -2.503 1.00 93.56 118 VAL A CA 1
ATOM 843 C C . VAL A 1 118 ? -1.577 0.261 -3.943 1.00 93.56 118 VAL A C 1
ATOM 845 O O . VAL A 1 118 ? -2.011 1.206 -4.606 1.00 93.56 118 VAL A O 1
ATOM 848 N N . PRO A 1 119 ? -1.528 -0.982 -4.442 1.00 91.44 119 PRO A N 1
ATOM 849 C CA . PRO A 1 119 ? -2.074 -1.319 -5.753 1.00 91.44 119 PRO A CA 1
ATOM 850 C C . PRO A 1 119 ? -3.570 -1.001 -5.840 1.00 91.44 119 PRO A C 1
ATOM 852 O O . PRO A 1 119 ? -4.304 -1.181 -4.867 1.00 91.44 119 PRO A O 1
ATOM 855 N N . ILE A 1 120 ? -4.055 -0.604 -7.020 1.00 89.62 120 ILE A N 1
ATOM 856 C CA . ILE A 1 120 ? -5.492 -0.333 -7.236 1.00 89.62 120 ILE A CA 1
ATOM 857 C C . ILE A 1 120 ? -6.399 -1.481 -6.752 1.00 89.62 120 ILE A C 1
ATOM 859 O O . ILE A 1 120 ? -7.394 -1.195 -6.081 1.00 89.62 120 ILE A O 1
ATOM 863 N N . PRO A 1 121 ? -6.082 -2.771 -7.008 1.00 89.06 121 PRO A N 1
ATOM 864 C CA . PRO A 1 121 ? -6.928 -3.877 -6.562 1.00 89.06 121 PRO A CA 1
ATOM 865 C C . PRO A 1 121 ? -7.104 -3.987 -5.044 1.00 89.06 121 PRO A C 1
ATOM 867 O O . PRO A 1 121 ? -8.061 -4.630 -4.608 1.00 89.06 121 PRO A O 1
ATOM 870 N N . ASN A 1 122 ? -6.233 -3.361 -4.246 1.00 92.69 122 ASN A N 1
ATOM 871 C CA . ASN A 1 122 ? -6.337 -3.340 -2.788 1.00 92.69 122 ASN A CA 1
ATOM 872 C C . ASN A 1 122 ? -7.331 -2.301 -2.256 1.00 92.69 122 ASN A C 1
ATOM 874 O O . ASN A 1 122 ? -7.580 -2.280 -1.056 1.00 92.69 122 ASN A O 1
ATOM 878 N N . VAL A 1 123 ? -7.903 -1.447 -3.106 1.00 91.94 123 VAL A N 1
ATOM 879 C CA . VAL A 1 123 ? -8.797 -0.367 -2.677 1.00 91.94 123 VAL A CA 1
ATOM 880 C C . VAL A 1 123 ? -10.242 -0.686 -3.045 1.00 91.94 123 VAL A C 1
ATOM 882 O O . VAL A 1 123 ? -10.553 -1.091 -4.168 1.00 91.94 123 VAL A O 1
ATOM 885 N N . ARG A 1 124 ? -11.146 -0.506 -2.082 1.00 92.19 124 ARG A N 1
ATOM 886 C CA . ARG A 1 124 ? -12.596 -0.471 -2.293 1.00 92.19 124 ARG A CA 1
ATOM 887 C C . ARG A 1 124 ? -13.118 0.894 -1.837 1.00 92.19 124 ARG A C 1
ATOM 889 O O . ARG A 1 124 ? -12.942 1.185 -0.651 1.00 92.19 124 ARG A O 1
ATOM 896 N N . PRO A 1 125 ? -13.666 1.722 -2.749 1.00 84.75 125 PRO A N 1
ATOM 897 C CA . PRO A 1 125 ? -14.285 3.000 -2.399 1.00 84.75 125 PRO A CA 1
ATOM 898 C C . PRO A 1 125 ? -15.357 2.849 -1.315 1.00 84.75 125 PRO A C 1
ATOM 900 O O . PRO A 1 125 ? -16.043 1.800 -1.309 1.00 84.75 125 PRO A O 1
#

Foldseek 3Di:
DDDDDDDDDDPPPDPPPPPPPDPPCVPPDPPQADDAQDKWFFADDDPDQWFFFFAEPVLVVVLVVCVVVVHDVVVSVVGGQDIHGGGFMWHFHDDPPPDQWTWTAGCDDPRHRGTHIGGRVRIHD

Radius of gyration: 26.46 Å; chains: 1; bounding box: 73×77×50 Å

pLDDT: mean 79.4, std 19.05, range [38.97, 97.88]